Protein AF-A0A0Q4BRV2-F1 (afdb_monomer)

Radius of gyration: 15.92 Å; Cα contacts (8 Å, |Δi|>4): 290; chains: 1; bounding box: 36×28×63 Å

Sequence (125 aa):
MSIQIKNAPFRRNLAVSPIMVPAIDTASYVLLGALPNGVTSFGVVNSYPIWIRLLGTPMGATEPAKANEHDGWLFPPGHFGIYSTQFPMGLSCIAVTRPNFPTYDDSGALLYPDAALELFYGSGA

Foldseek 3Di:
DDDDPPQQDWDFPPVDFWDWADAAQFKTKDWDDADPPQKKKKKKFFQDQFKKFKDADAPPDPDGDGDDQPDHDIAHHGDIDIDIDRRGTIMIMYTDDDVVRGQADPVRHGPCRPGTMTMTITDRD

Nearest PDB structures (foldseek):
  1w8z-assembly2_B  TM=3.697E-01  e=2.786E-02  Piromyces sp. 'equi'
  1gwk-assembly2_B  TM=3.995E-01  e=7.248E-02  Piromyces sp. 'equi'
  2y8k-assembly1_A  TM=3.904E-01  e=1.952E+00  Acetivibrio thermocellus
  5lz1-assembly1_A  TM=2.842E-01  e=8.799E-01  Homo sapiens
  8j3x-assembly1_A  TM=3.180E-01  e=2.985E+00  Saccharophagus degradans 2-40

Secondary structure (DSSP, 8-state):
-------PPPEE-TTSPPEEEE--SS-EEEEPPPPTTS-EEEEEE--SSSEEEEEEEPTT-SS-----SSSSEEE-TT-EEEEEE---SEEEEEEE-BTTB-SB-TTS-BS-TT-EEEEEEEE--

Mean predicted aligned error: 7.6 Å

pLDDT: mean 79.47, std 13.87, range [43.72, 94.19]

Structure (mmCIF, N/CA/C/O backbone):
data_AF-A0A0Q4BRV2-F1
#
_entry.id   AF-A0A0Q4BRV2-F1
#
loop_
_atom_site.group_PDB
_atom_site.id
_atom_site.type_symbol
_atom_site.label_atom_id
_atom_site.label_alt_id
_atom_site.label_comp_id
_atom_site.label_asym_id
_atom_site.label_entity_id
_atom_site.label_seq_id
_atom_site.pdbx_PDB_ins_code
_atom_site.Cartn_x
_atom_site.Cartn_y
_atom_site.Cartn_z
_atom_site.occupancy
_atom_site.B_iso_or_equiv
_atom_site.auth_seq_id
_atom_site.auth_comp_id
_atom_site.auth_asym_id
_atom_site.auth_atom_id
_atom_site.pdbx_PDB_model_num
ATOM 1 N N . MET A 1 1 ? -6.690 12.650 -39.648 1.00 44.66 1 MET A N 1
ATOM 2 C CA . MET A 1 1 ? -5.658 11.922 -38.880 1.00 44.66 1 MET A CA 1
ATOM 3 C C . MET A 1 1 ? -6.379 11.140 -37.789 1.00 44.66 1 MET A C 1
ATOM 5 O O . MET A 1 1 ? -6.964 11.767 -36.919 1.00 44.66 1 MET A O 1
ATOM 9 N N . SER A 1 2 ? -6.476 9.812 -37.893 1.00 45.59 2 SER A N 1
ATOM 10 C CA . SER A 1 2 ? -7.165 8.983 -36.891 1.00 45.59 2 SER A CA 1
ATOM 11 C C . SER A 1 2 ? -6.172 8.546 -35.818 1.00 45.59 2 SER A C 1
ATOM 13 O O . SER A 1 2 ? -5.162 7.920 -36.140 1.00 45.59 2 SER A O 1
ATOM 15 N N . ILE A 1 3 ? -6.455 8.849 -34.554 1.00 48.06 3 ILE A N 1
ATOM 16 C CA . ILE A 1 3 ? -5.694 8.314 -33.423 1.00 48.06 3 ILE A CA 1
ATOM 17 C C . ILE A 1 3 ? -6.070 6.834 -33.286 1.00 48.06 3 ILE A C 1
ATOM 19 O O . ILE A 1 3 ? -7.190 6.509 -32.900 1.00 48.06 3 ILE A O 1
ATOM 23 N N . GLN A 1 4 ? -5.154 5.927 -33.634 1.00 49.66 4 GLN A N 1
ATOM 24 C CA . GLN A 1 4 ? -5.288 4.521 -33.257 1.00 49.66 4 GLN A CA 1
ATOM 25 C C . GLN A 1 4 ? -4.932 4.387 -31.776 1.00 49.66 4 GLN A C 1
ATOM 27 O O . GLN A 1 4 ? -3.759 4.437 -31.408 1.00 49.66 4 GLN A O 1
ATOM 32 N N . ILE A 1 5 ? -5.944 4.207 -30.929 1.00 49.84 5 ILE A N 1
ATOM 33 C CA . ILE A 1 5 ? -5.736 3.821 -29.534 1.00 49.84 5 ILE A CA 1
ATOM 34 C C . ILE A 1 5 ? -5.278 2.358 -29.536 1.00 49.84 5 ILE A C 1
ATOM 36 O O . ILE A 1 5 ? -6.077 1.441 -29.726 1.00 49.84 5 ILE A O 1
ATOM 40 N N . LYS A 1 6 ? -3.972 2.132 -29.375 1.00 50.06 6 LYS A N 1
ATOM 41 C CA . LYS A 1 6 ? -3.420 0.798 -29.130 1.00 50.06 6 LYS A CA 1
ATOM 42 C C . LYS A 1 6 ? -3.595 0.484 -27.647 1.00 50.06 6 LYS A C 1
ATOM 44 O O . LYS A 1 6 ? -2.787 0.898 -26.827 1.00 50.06 6 LYS A O 1
ATOM 49 N N . ASN A 1 7 ? -4.657 -0.241 -27.306 1.00 48.69 7 ASN A N 1
ATOM 50 C CA . ASN A 1 7 ? -4.787 -0.841 -25.982 1.00 48.69 7 ASN A CA 1
ATOM 51 C C . ASN A 1 7 ? -3.816 -2.019 -25.903 1.00 48.69 7 ASN A C 1
ATOM 53 O O . ASN A 1 7 ? -4.139 -3.120 -26.349 1.00 48.69 7 ASN A O 1
ATOM 57 N N . ALA A 1 8 ? -2.620 -1.801 -25.371 1.00 54.38 8 ALA A N 1
ATOM 58 C CA . ALA A 1 8 ? -1.792 -2.922 -24.977 1.00 54.38 8 ALA A CA 1
ATOM 59 C C . ALA A 1 8 ? -2.327 -3.486 -23.656 1.00 54.38 8 ALA A C 1
ATOM 61 O O . ALA A 1 8 ? -2.424 -2.756 -22.666 1.00 54.38 8 ALA A O 1
ATOM 62 N N . PRO A 1 9 ? -2.724 -4.766 -23.618 1.00 62.81 9 PRO A N 1
ATOM 63 C CA . PRO A 1 9 ? -3.235 -5.357 -22.396 1.00 62.81 9 PRO A CA 1
ATOM 64 C C . PRO A 1 9 ? -2.112 -5.438 -21.363 1.00 62.81 9 PRO A C 1
ATOM 66 O O . PRO A 1 9 ? -1.000 -5.863 -21.684 1.00 62.81 9 PRO A O 1
ATOM 69 N N . PHE A 1 10 ? -2.418 -5.085 -20.114 1.00 61.81 10 PHE A N 1
ATOM 70 C CA . PHE A 1 10 ? -1.544 -5.393 -18.988 1.00 61.81 10 PHE A CA 1
ATOM 71 C C . PHE A 1 10 ? -1.280 -6.900 -18.960 1.00 61.81 10 PHE A C 1
ATOM 73 O O . PHE A 1 10 ? -2.211 -7.703 -18.861 1.00 61.81 10 PHE A O 1
ATOM 80 N N . ARG A 1 11 ? -0.007 -7.289 -19.044 1.00 64.81 11 ARG A N 1
ATOM 81 C CA . ARG A 1 11 ? 0.408 -8.680 -18.870 1.00 64.81 11 ARG A CA 1
ATOM 82 C C . ARG A 1 11 ? 1.150 -8.792 -17.555 1.00 64.81 11 ARG A C 1
ATOM 84 O O . ARG A 1 11 ? 2.302 -8.374 -17.445 1.00 64.81 11 ARG A O 1
ATOM 91 N N . ARG A 1 12 ? 0.479 -9.375 -16.559 1.00 66.12 12 ARG A N 1
ATOM 92 C CA . ARG A 1 12 ? 1.125 -9.757 -15.304 1.00 66.12 12 ARG A CA 1
ATOM 93 C C . ARG A 1 12 ? 2.322 -10.649 -15.620 1.00 66.12 12 ARG A C 1
ATOM 95 O O . ARG A 1 12 ? 2.190 -11.626 -16.359 1.00 66.12 12 ARG A O 1
ATOM 102 N N . ASN A 1 13 ? 3.467 -10.347 -15.021 1.00 67.75 13 ASN A N 1
ATOM 103 C CA . ASN A 1 13 ? 4.592 -11.262 -15.036 1.00 67.75 13 ASN A CA 1
ATOM 104 C C . ASN A 1 13 ? 4.289 -12.428 -14.084 1.00 67.75 13 ASN A C 1
ATOM 106 O O . ASN A 1 13 ? 4.468 -12.320 -12.874 1.00 67.75 13 ASN A O 1
ATOM 110 N N . LEU A 1 14 ? 3.778 -13.536 -14.628 1.00 66.50 14 LEU A N 1
ATOM 111 C CA . LEU A 1 14 ? 3.416 -14.724 -13.845 1.00 66.50 14 LEU A CA 1
ATOM 112 C C . LEU A 1 14 ? 4.630 -15.441 -13.236 1.00 66.50 14 LEU A C 1
ATOM 114 O O . LEU A 1 14 ? 4.448 -16.260 -12.342 1.00 66.50 14 LEU A O 1
ATOM 118 N N . ALA A 1 15 ? 5.851 -15.126 -13.683 1.00 65.56 15 ALA A N 1
ATOM 119 C CA . ALA A 1 15 ? 7.076 -15.656 -13.089 1.00 65.56 15 ALA A CA 1
ATOM 120 C C . ALA A 1 15 ? 7.425 -14.993 -11.744 1.00 65.56 15 ALA A C 1
ATOM 122 O O . ALA A 1 15 ? 8.358 -15.431 -11.075 1.00 65.56 15 ALA A O 1
ATOM 123 N N . VAL A 1 16 ? 6.699 -13.940 -11.348 1.00 66.25 16 VAL A N 1
ATOM 124 C CA . VAL A 1 16 ? 6.911 -13.220 -10.092 1.00 66.25 16 VAL A CA 1
ATOM 125 C C . VAL A 1 16 ? 5.667 -13.375 -9.220 1.00 66.25 16 VAL A C 1
ATOM 127 O O . VAL A 1 16 ? 4.552 -12.999 -9.606 1.00 66.25 16 VAL A O 1
ATOM 130 N N . SER A 1 17 ? 5.856 -13.957 -8.035 1.00 74.19 17 SER A N 1
ATOM 131 C CA . SER A 1 17 ? 4.830 -13.985 -6.991 1.00 74.19 17 SER A CA 1
ATOM 132 C C . SER A 1 17 ? 4.389 -12.561 -6.643 1.00 74.19 17 SER A C 1
ATOM 134 O O . SER A 1 17 ? 5.203 -11.639 -6.746 1.00 74.19 17 SER A O 1
ATOM 136 N N . PRO A 1 18 ? 3.125 -12.352 -6.232 1.00 80.19 18 PRO A N 1
ATOM 137 C CA . PRO A 1 18 ? 2.741 -11.065 -5.681 1.00 80.19 18 PRO A CA 1
ATOM 138 C C . PRO A 1 18 ? 3.683 -10.683 -4.546 1.00 80.19 18 PRO A C 1
ATOM 140 O O . PRO A 1 18 ? 4.050 -11.518 -3.717 1.00 80.19 18 PRO A O 1
ATOM 143 N N . ILE A 1 19 ? 4.068 -9.416 -4.521 1.00 83.56 19 ILE A N 1
ATOM 144 C CA . ILE A 1 19 ? 4.775 -8.851 -3.386 1.00 83.56 19 ILE A CA 1
ATOM 145 C C . ILE A 1 19 ? 3.727 -8.512 -2.334 1.00 83.56 19 ILE A C 1
ATOM 147 O O . ILE A 1 19 ? 2.836 -7.704 -2.588 1.00 83.56 19 ILE A O 1
ATOM 151 N N . MET A 1 20 ? 3.855 -9.126 -1.162 1.00 87.00 20 MET A N 1
ATOM 152 C CA . MET A 1 20 ? 3.045 -8.789 0.001 1.00 87.00 20 MET A CA 1
ATOM 153 C C . MET A 1 20 ? 3.680 -7.592 0.696 1.00 87.00 20 MET A C 1
ATOM 155 O O . MET A 1 20 ? 4.793 -7.690 1.214 1.00 87.00 20 MET A O 1
ATOM 159 N N . VAL A 1 21 ? 2.989 -6.460 0.691 1.00 85.00 21 VAL A N 1
ATOM 160 C CA . VAL A 1 21 ? 3.433 -5.260 1.392 1.00 85.00 21 VAL A CA 1
ATOM 161 C C . VAL A 1 21 ? 2.635 -5.130 2.684 1.00 85.00 21 VAL A C 1
ATOM 163 O O . VAL A 1 21 ? 1.420 -4.934 2.611 1.00 85.00 21 VAL A O 1
ATOM 166 N N . PRO A 1 22 ? 3.271 -5.249 3.862 1.00 86.88 22 PRO A N 1
ATOM 167 C CA . PRO A 1 22 ? 2.547 -5.226 5.123 1.00 86.88 22 PRO A CA 1
ATOM 168 C C . PRO A 1 22 ? 1.934 -3.844 5.357 1.00 86.88 22 PRO A C 1
ATOM 170 O O . PRO A 1 22 ? 2.602 -2.813 5.221 1.00 86.88 22 PRO A O 1
ATOM 173 N N . ALA A 1 23 ? 0.654 -3.836 5.714 1.00 82.81 23 ALA A N 1
ATOM 174 C CA . ALA A 1 23 ? -0.120 -2.642 6.003 1.00 82.81 23 ALA A CA 1
ATOM 175 C C . ALA A 1 23 ? -0.266 -2.493 7.516 1.00 82.81 23 ALA A C 1
ATOM 177 O O . ALA A 1 23 ? -1.313 -2.760 8.098 1.00 82.81 23 ALA A O 1
ATOM 178 N N . ILE A 1 24 ? 0.834 -2.077 8.134 1.00 85.81 24 I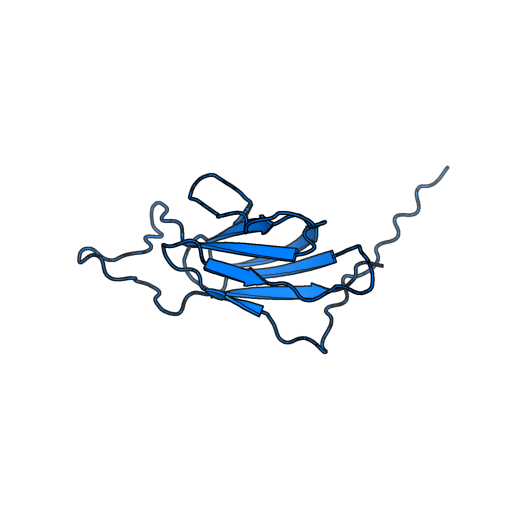LE A N 1
ATOM 179 C CA . ILE A 1 24 ? 0.897 -1.734 9.551 1.00 85.81 24 ILE A CA 1
ATOM 180 C C . ILE A 1 24 ? 0.872 -0.213 9.714 1.00 85.81 24 ILE A C 1
ATOM 182 O O . ILE A 1 24 ? 0.931 0.546 8.745 1.00 85.81 24 ILE A O 1
ATOM 186 N N . ASP A 1 25 ? 0.754 0.235 10.950 1.00 82.12 25 ASP A N 1
ATOM 187 C CA . ASP A 1 25 ? 0.682 1.641 11.342 1.00 82.12 25 ASP A CA 1
ATOM 188 C C . ASP A 1 25 ? 1.995 2.422 11.233 1.00 82.12 25 ASP A C 1
ATOM 190 O O . ASP A 1 25 ? 2.042 3.639 11.417 1.00 82.12 25 ASP A O 1
ATOM 194 N N . THR A 1 26 ? 3.071 1.721 10.913 1.00 85.50 26 THR A N 1
ATOM 195 C CA . THR A 1 26 ? 4.369 2.295 10.600 1.00 85.50 26 THR A CA 1
ATOM 196 C C . THR A 1 26 ? 4.672 2.083 9.125 1.00 85.50 26 THR A C 1
ATOM 198 O O . THR A 1 26 ? 4.283 1.083 8.522 1.00 85.50 26 THR A O 1
ATOM 201 N N . ALA A 1 27 ? 5.364 3.045 8.514 1.00 85.75 27 ALA A N 1
ATOM 202 C CA . ALA A 1 27 ? 5.726 2.938 7.110 1.00 85.75 27 ALA A CA 1
ATOM 203 C C . ALA A 1 27 ? 6.640 1.721 6.892 1.00 85.75 27 ALA A C 1
ATOM 205 O O . ALA A 1 27 ? 7.789 1.710 7.338 1.00 85.75 27 ALA A O 1
ATOM 206 N N . SER A 1 28 ? 6.139 0.716 6.181 1.00 87.75 28 SER A N 1
ATOM 207 C CA . SER A 1 28 ? 6.918 -0.428 5.723 1.00 87.75 28 SER A CA 1
ATOM 208 C C . SER A 1 28 ? 7.470 -0.130 4.333 1.00 87.75 28 SER A C 1
ATOM 210 O O . SER A 1 28 ? 6.816 0.543 3.541 1.00 87.75 28 SER A O 1
ATOM 212 N N . TYR A 1 29 ? 8.685 -0.583 4.025 1.00 87.38 29 TYR A N 1
ATOM 213 C CA . TYR A 1 29 ? 9.294 -0.391 2.708 1.00 87.38 29 TYR A CA 1
ATOM 214 C C . TYR A 1 29 ? 9.610 -1.732 2.067 1.00 87.38 29 TYR A C 1
ATOM 216 O O . TYR A 1 29 ? 10.186 -2.612 2.707 1.00 87.38 29 TYR A O 1
ATOM 224 N N . VAL A 1 30 ? 9.273 -1.859 0.786 1.00 85.44 30 VAL A N 1
ATOM 225 C CA . VAL A 1 30 ? 9.590 -3.032 -0.017 1.00 85.44 30 VAL A CA 1
ATOM 226 C C . VAL A 1 30 ? 10.351 -2.610 -1.265 1.00 85.44 30 VAL A C 1
ATOM 228 O O . VAL A 1 30 ? 9.913 -1.753 -2.038 1.00 85.44 30 VAL A O 1
ATOM 231 N N . LEU A 1 31 ? 11.517 -3.229 -1.449 1.00 81.12 31 LEU A N 1
ATOM 232 C CA . LEU A 1 31 ? 12.344 -3.042 -2.630 1.00 81.12 31 LEU A CA 1
ATOM 233 C C . LEU A 1 31 ? 11.703 -3.760 -3.820 1.00 81.12 31 LEU A C 1
ATOM 235 O O . LEU A 1 31 ? 11.338 -4.933 -3.725 1.00 81.12 31 LEU A O 1
ATOM 239 N N . LEU A 1 32 ? 11.602 -3.065 -4.948 1.00 76.38 32 LEU A N 1
ATOM 240 C CA . LEU A 1 32 ? 11.182 -3.662 -6.207 1.00 76.38 32 LEU A CA 1
ATOM 241 C C . LEU A 1 32 ? 12.428 -4.060 -6.992 1.00 76.38 32 LEU A C 1
ATOM 243 O O . LEU A 1 32 ? 13.363 -3.275 -7.128 1.00 76.38 32 LEU A O 1
ATOM 247 N N . GLY A 1 33 ? 12.466 -5.300 -7.480 1.00 65.38 33 GLY A N 1
ATOM 248 C CA . GLY A 1 33 ? 13.583 -5.778 -8.294 1.00 65.38 33 GLY A CA 1
ATOM 249 C C . GLY A 1 33 ? 13.734 -4.986 -9.598 1.00 65.38 33 GLY A C 1
ATOM 250 O O . GLY A 1 33 ? 12.793 -4.340 -10.055 1.00 65.38 33 GLY A O 1
ATOM 251 N N . ALA A 1 34 ? 14.915 -5.066 -10.219 1.00 58.44 34 ALA A N 1
ATOM 252 C CA . ALA A 1 34 ? 15.191 -4.404 -11.492 1.00 58.44 34 ALA A CA 1
ATOM 253 C C . ALA A 1 34 ? 14.185 -4.842 -12.569 1.00 58.44 34 ALA A C 1
ATOM 255 O O . ALA A 1 34 ? 14.052 -6.030 -12.873 1.00 58.44 34 ALA A O 1
ATOM 256 N N . LEU A 1 35 ? 13.477 -3.873 -13.150 1.00 58.09 35 LEU A N 1
ATOM 257 C CA . LEU A 1 35 ? 12.468 -4.139 -14.166 1.00 58.09 35 LEU A CA 1
ATOM 258 C C . LEU A 1 35 ? 13.098 -4.009 -15.554 1.00 58.09 35 LEU A C 1
ATOM 260 O O . LEU A 1 35 ? 13.635 -2.949 -15.877 1.00 58.09 35 LEU A O 1
ATOM 264 N N . PRO A 1 36 ? 13.029 -5.053 -16.397 1.00 50.94 36 PRO A N 1
ATOM 265 C CA . PRO A 1 36 ? 13.818 -5.114 -17.624 1.00 50.94 36 PRO A CA 1
ATOM 266 C C . PRO A 1 36 ? 13.455 -4.046 -18.675 1.00 50.94 36 PRO A C 1
ATOM 268 O O . PRO A 1 36 ? 14.233 -3.840 -19.602 1.00 50.94 36 PRO A O 1
ATOM 271 N N . ASN A 1 37 ? 12.313 -3.346 -18.548 1.00 53.56 37 ASN A N 1
ATOM 272 C CA . ASN A 1 37 ? 11.731 -2.579 -19.660 1.00 53.56 37 ASN A CA 1
ATOM 273 C C . ASN A 1 37 ? 11.336 -1.117 -19.348 1.00 53.56 37 ASN A C 1
ATOM 275 O O . ASN A 1 37 ? 10.671 -0.498 -20.173 1.00 53.56 37 ASN A O 1
ATOM 279 N N . GLY A 1 38 ? 11.704 -0.538 -18.199 1.00 52.25 38 GLY A N 1
ATOM 280 C CA . GLY A 1 38 ? 11.530 0.902 -17.902 1.00 52.25 38 GLY A CA 1
ATOM 281 C C . GLY A 1 38 ? 10.088 1.440 -17.753 1.00 52.25 38 GLY A C 1
ATOM 282 O O . GLY A 1 38 ? 9.889 2.422 -17.042 1.00 52.25 38 GLY A O 1
ATOM 283 N N . VAL A 1 39 ? 9.076 0.799 -18.348 1.00 54.03 39 VAL A N 1
ATOM 284 C CA . VAL A 1 39 ? 7.646 1.087 -18.147 1.00 54.03 39 VAL A CA 1
ATOM 285 C C . VAL A 1 39 ? 7.055 0.017 -17.238 1.00 54.03 39 VAL A C 1
ATOM 287 O O . VAL A 1 39 ? 6.975 -1.156 -17.607 1.00 54.03 39 VAL A O 1
ATOM 290 N N . THR A 1 40 ? 6.633 0.434 -16.045 1.00 65.62 40 THR A N 1
ATOM 291 C CA . THR A 1 40 ? 6.108 -0.466 -15.017 1.00 65.62 40 THR A CA 1
ATOM 292 C C . THR A 1 40 ? 4.628 -0.213 -14.841 1.00 65.62 40 THR A C 1
ATOM 294 O O . THR A 1 40 ? 4.220 0.868 -14.427 1.00 65.62 40 THR A O 1
ATOM 297 N N . SER A 1 41 ? 3.810 -1.217 -15.132 1.00 75.12 41 SER A N 1
ATOM 298 C CA . SER A 1 41 ? 2.451 -1.249 -14.605 1.00 75.12 41 SER A CA 1
ATOM 299 C C . SER A 1 41 ? 2.435 -2.124 -13.360 1.00 75.12 41 SER A C 1
ATOM 301 O O . SER A 1 41 ? 3.077 -3.177 -13.337 1.00 75.12 41 SER A O 1
ATOM 303 N N . PHE A 1 42 ? 1.704 -1.701 -12.335 1.00 77.44 42 PHE A N 1
ATOM 304 C CA . PHE A 1 42 ? 1.480 -2.502 -11.143 1.00 77.44 42 PHE A CA 1
ATOM 305 C C . PHE A 1 42 ? -0.011 -2.714 -10.901 1.00 77.44 42 PHE A C 1
ATOM 307 O O . PHE A 1 42 ? -0.816 -1.797 -11.051 1.00 77.44 42 PHE A O 1
ATOM 314 N N . GLY A 1 43 ? -0.373 -3.945 -10.555 1.00 82.69 43 GLY A N 1
ATOM 315 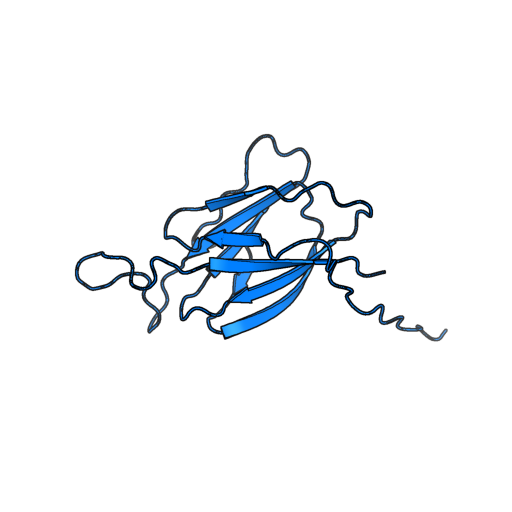C CA . GLY A 1 43 ? -1.672 -4.276 -9.991 1.00 82.69 43 GLY A CA 1
ATOM 316 C C . GLY A 1 43 ? -1.616 -4.144 -8.474 1.00 82.69 43 GLY A C 1
ATOM 317 O O . GLY A 1 43 ? -0.633 -4.573 -7.874 1.00 82.69 43 GLY A O 1
ATOM 318 N N . VAL A 1 44 ? -2.658 -3.578 -7.876 1.00 88.31 44 VAL A N 1
ATOM 319 C CA . VAL A 1 44 ? -2.855 -3.502 -6.423 1.00 88.31 44 VAL A CA 1
ATOM 320 C C . VAL A 1 44 ? -4.113 -4.276 -6.074 1.00 88.31 44 VAL A C 1
ATOM 322 O O . VAL A 1 44 ? -5.160 -4.017 -6.670 1.00 88.31 44 VAL A O 1
ATOM 325 N N . VAL A 1 45 ? -4.021 -5.178 -5.098 1.00 91.19 45 VAL A N 1
ATOM 326 C CA . VAL A 1 45 ? -5.180 -5.780 -4.426 1.00 91.19 45 VAL A CA 1
ATOM 327 C C . VAL A 1 45 ? -5.126 -5.418 -2.944 1.00 91.19 45 VAL A C 1
ATOM 329 O O . VAL A 1 45 ? -4.133 -5.686 -2.272 1.00 91.19 45 VAL A O 1
ATOM 332 N N . ASN A 1 46 ? -6.210 -4.825 -2.443 1.00 93.44 46 ASN A N 1
ATOM 333 C CA . ASN A 1 46 ? -6.470 -4.644 -1.021 1.00 93.44 46 ASN A CA 1
ATOM 334 C C . ASN A 1 46 ? -7.674 -5.492 -0.613 1.00 93.44 46 ASN A C 1
ATOM 336 O O . ASN A 1 46 ? -8.816 -5.048 -0.709 1.00 93.44 46 ASN A O 1
ATOM 340 N N . SER A 1 47 ? -7.433 -6.716 -0.160 1.00 90.06 47 SER A N 1
ATOM 341 C CA . SER A 1 47 ? -8.489 -7.618 0.310 1.00 90.06 47 SER A CA 1
ATOM 342 C C . SER A 1 47 ? -8.933 -7.344 1.750 1.00 90.06 47 SER A C 1
ATOM 344 O O . SER A 1 47 ? -9.861 -7.993 2.228 1.00 90.06 47 SER A O 1
ATOM 346 N N . TYR A 1 48 ? -8.287 -6.408 2.451 1.00 90.25 48 TYR A N 1
ATOM 347 C CA . TYR A 1 48 ? -8.513 -6.170 3.872 1.00 90.25 48 TYR A CA 1
ATOM 348 C C . TYR A 1 48 ? -9.481 -5.000 4.112 1.00 90.25 48 TYR A C 1
ATOM 350 O O . TYR A 1 48 ? -9.525 -4.049 3.327 1.00 90.25 48 TYR A O 1
ATOM 358 N N . PRO A 1 49 ? -10.253 -5.026 5.213 1.00 91.06 49 PRO A N 1
ATOM 359 C CA . PRO A 1 49 ? -11.167 -3.953 5.619 1.00 91.06 49 PRO A CA 1
ATOM 360 C C . PRO A 1 49 ? -10.434 -2.735 6.222 1.00 91.06 49 PRO A C 1
ATOM 362 O O . PRO A 1 49 ? -10.825 -2.209 7.261 1.00 91.06 49 PRO A O 1
ATOM 365 N N . ILE A 1 50 ? -9.366 -2.272 5.570 1.00 91.75 50 ILE A N 1
ATOM 366 C CA . ILE A 1 50 ? -8.553 -1.133 6.004 1.00 91.75 50 ILE A CA 1
ATOM 367 C C . ILE A 1 50 ? -8.134 -0.270 4.814 1.00 91.75 50 ILE A C 1
ATOM 369 O O . ILE A 1 50 ? -7.978 -0.760 3.695 1.00 91.75 50 ILE A O 1
ATOM 373 N N . TRP A 1 51 ? -7.966 1.031 5.041 1.00 93.75 51 TRP A N 1
ATOM 374 C CA . TRP A 1 51 ? -7.424 1.936 4.034 1.00 93.75 51 TRP A CA 1
ATOM 375 C C . TRP A 1 51 ? -5.906 1.880 4.041 1.00 93.75 51 TRP A C 1
ATOM 377 O O . TRP A 1 51 ? -5.288 1.901 5.103 1.00 93.75 51 TRP A O 1
ATOM 387 N N . ILE A 1 52 ? -5.296 1.846 2.860 1.00 92.44 52 ILE A N 1
ATOM 388 C CA . ILE A 1 52 ? -3.849 1.673 2.752 1.00 92.44 52 ILE A CA 1
ATOM 389 C C . ILE A 1 52 ? -3.274 2.714 1.805 1.00 92.44 52 ILE A C 1
ATOM 391 O O . ILE A 1 52 ? -3.824 2.962 0.730 1.00 92.44 52 ILE A O 1
ATOM 395 N N . ARG A 1 53 ? -2.164 3.334 2.206 1.00 92.00 53 ARG A N 1
ATOM 396 C CA . ARG A 1 53 ? -1.419 4.262 1.359 1.00 92.00 53 ARG A CA 1
ATOM 397 C C . ARG A 1 53 ? -0.182 3.629 0.771 1.00 92.00 53 ARG A C 1
ATOM 399 O O . ARG A 1 53 ? 0.507 2.901 1.471 1.00 92.00 53 ARG A O 1
ATOM 406 N N . LEU A 1 54 ? 0.121 3.980 -0.479 1.00 89.12 54 LEU A N 1
ATOM 407 C CA . LEU A 1 54 ? 1.398 3.676 -1.120 1.00 89.12 54 LEU A CA 1
ATOM 408 C C . LEU A 1 54 ? 2.101 4.944 -1.582 1.00 89.12 54 LEU A C 1
ATOM 410 O O . LEU A 1 54 ? 1.501 5.790 -2.250 1.00 89.12 54 LEU A O 1
ATOM 414 N N . LEU A 1 55 ? 3.402 5.014 -1.317 1.00 88.44 55 LEU A N 1
ATOM 415 C CA . LEU A 1 55 ? 4.290 6.037 -1.847 1.00 88.44 55 LEU A CA 1
ATOM 416 C C . LEU A 1 55 ? 5.481 5.371 -2.535 1.00 88.44 55 LEU A C 1
ATOM 418 O O . LEU A 1 55 ? 6.171 4.538 -1.954 1.00 88.44 55 LEU A O 1
ATOM 422 N N . GLY A 1 56 ? 5.717 5.718 -3.795 1.00 85.69 56 GLY A N 1
ATOM 423 C CA . GLY A 1 56 ? 6.849 5.183 -4.540 1.00 85.69 56 GLY A CA 1
ATOM 424 C C . GLY A 1 56 ? 8.146 5.928 -4.262 1.00 85.69 56 GLY A C 1
ATOM 425 O O . GLY A 1 56 ? 8.152 7.152 -4.135 1.00 85.69 56 GLY A O 1
ATOM 426 N N . THR A 1 57 ? 9.253 5.188 -4.225 1.00 85.44 57 THR A N 1
ATOM 427 C CA . THR A 1 57 ? 10.595 5.765 -4.136 1.00 85.44 57 THR A CA 1
ATOM 428 C C . THR A 1 57 ? 11.209 5.873 -5.537 1.00 85.44 57 THR A C 1
ATOM 430 O O . THR A 1 57 ? 11.288 4.861 -6.249 1.00 85.44 57 THR A O 1
ATOM 433 N N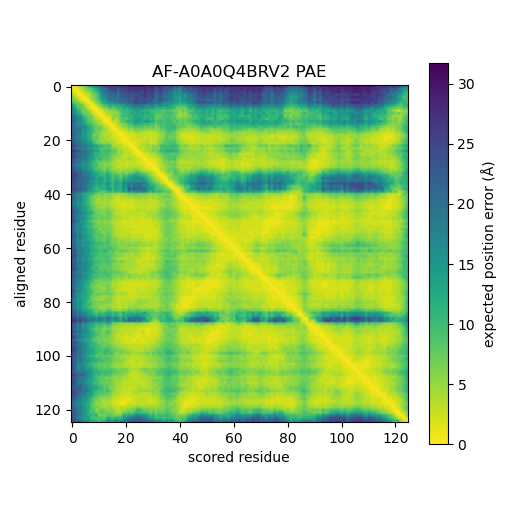 . PRO A 1 58 ? 11.645 7.073 -5.964 1.00 78.31 58 PRO A N 1
ATOM 434 C CA . PRO A 1 58 ? 12.264 7.263 -7.271 1.00 78.31 58 PRO A CA 1
ATOM 435 C C . PRO A 1 58 ? 13.651 6.607 -7.343 1.00 78.31 58 PRO A C 1
ATOM 437 O O . PRO A 1 58 ? 14.315 6.400 -6.328 1.00 78.31 58 PRO A O 1
ATOM 440 N N . MET A 1 59 ? 14.111 6.297 -8.560 1.00 77.19 59 MET A N 1
ATOM 441 C CA . MET A 1 59 ? 15.475 5.793 -8.760 1.00 77.19 59 MET A CA 1
ATOM 442 C C . MET A 1 59 ? 16.512 6.829 -8.371 1.00 77.19 59 MET A C 1
ATOM 444 O O . MET A 1 59 ? 16.340 8.018 -8.628 1.00 77.19 59 MET A O 1
ATOM 448 N N . GLY A 1 60 ? 17.617 6.348 -7.804 1.00 77.75 60 GLY A N 1
ATOM 449 C CA . GLY A 1 60 ? 18.723 7.201 -7.379 1.00 77.75 60 GLY A CA 1
ATOM 450 C C . GLY A 1 60 ? 18.447 7.973 -6.089 1.00 77.75 60 GLY A C 1
ATOM 451 O O . GLY A 1 60 ? 19.309 8.738 -5.664 1.00 77.75 60 GLY A O 1
ATOM 452 N N . ALA A 1 61 ? 17.289 7.775 -5.448 1.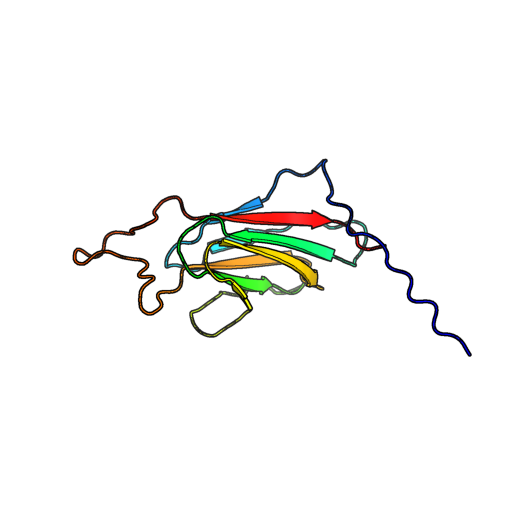00 83.19 61 ALA A N 1
ATOM 453 C CA . ALA A 1 61 ? 17.086 8.255 -4.091 1.00 83.19 61 ALA A CA 1
ATOM 454 C C . ALA A 1 61 ? 18.083 7.571 -3.147 1.00 83.19 61 ALA A C 1
ATOM 456 O O . ALA A 1 61 ? 18.281 6.358 -3.207 1.00 83.19 61 ALA A O 1
ATOM 457 N N . THR A 1 62 ? 18.699 8.356 -2.265 1.00 84.50 62 THR A N 1
ATOM 458 C CA . THR A 1 62 ? 19.627 7.843 -1.248 1.00 84.50 62 THR A CA 1
ATOM 459 C C . THR A 1 62 ? 18.899 7.157 -0.097 1.00 84.50 62 THR A C 1
ATOM 461 O O . THR A 1 62 ? 19.502 6.356 0.602 1.00 84.50 62 THR A O 1
ATOM 464 N N . GLU A 1 63 ? 17.611 7.459 0.088 1.00 88.00 63 GLU A N 1
ATOM 465 C CA . GLU A 1 63 ? 16.769 6.933 1.161 1.00 88.00 63 GLU A CA 1
ATOM 466 C C . GLU A 1 63 ? 15.379 6.542 0.629 1.00 88.00 63 GLU A C 1
ATOM 468 O O . GLU A 1 63 ? 14.872 7.184 -0.301 1.00 88.00 63 GLU A O 1
ATOM 473 N N . PRO A 1 64 ? 14.722 5.526 1.219 1.00 87.00 64 PRO A N 1
ATOM 474 C CA . PRO A 1 64 ? 13.332 5.204 0.924 1.00 87.00 64 PRO A CA 1
ATOM 475 C C . PRO A 1 64 ? 12.380 6.374 1.198 1.00 87.00 64 PRO A C 1
ATOM 477 O O . PRO A 1 64 ? 12.415 6.982 2.271 1.00 87.00 64 PRO A O 1
ATOM 480 N N . ALA A 1 65 ? 11.461 6.638 0.268 1.00 87.38 65 ALA A N 1
ATOM 481 C CA . ALA A 1 65 ? 10.322 7.503 0.540 1.00 87.38 65 ALA A CA 1
ATOM 482 C C . ALA A 1 65 ? 9.464 6.860 1.639 1.00 87.38 65 ALA A C 1
ATOM 484 O O . ALA A 1 65 ? 9.199 5.658 1.590 1.00 87.38 65 ALA A O 1
ATOM 485 N N . LYS A 1 66 ? 9.020 7.644 2.624 1.00 87.56 66 LYS A N 1
ATOM 486 C CA . LYS A 1 66 ? 8.209 7.158 3.749 1.00 87.56 66 LYS A CA 1
ATOM 487 C C . LYS A 1 66 ? 6.762 7.598 3.573 1.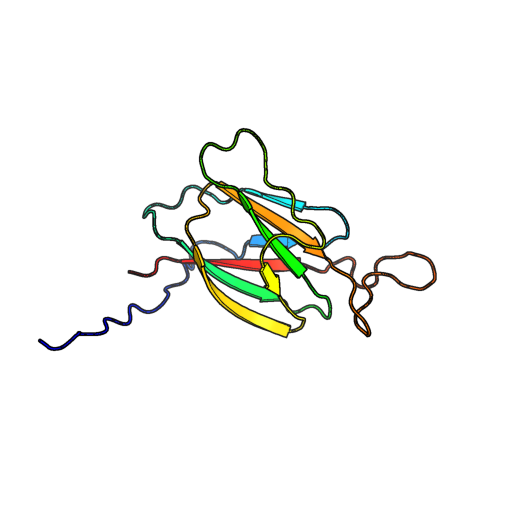00 87.56 66 LYS A C 1
ATOM 489 O O . LYS A 1 66 ? 6.466 8.784 3.700 1.00 87.56 66 LYS A O 1
ATOM 494 N N . ALA A 1 67 ? 5.876 6.649 3.278 1.00 86.44 67 ALA A N 1
ATOM 495 C CA . ALA A 1 67 ? 4.441 6.891 3.259 1.00 86.4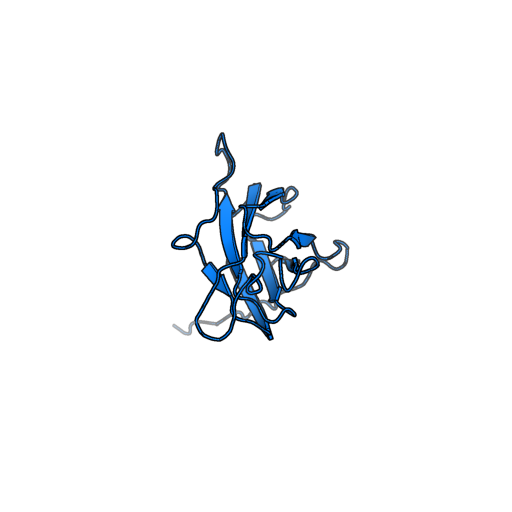4 67 ALA A CA 1
ATOM 496 C C . ALA A 1 67 ? 3.966 7.404 4.630 1.00 86.44 67 ALA A C 1
ATOM 498 O O . ALA A 1 67 ? 4.452 6.973 5.675 1.00 86.44 67 ALA A O 1
ATOM 499 N N . ASN A 1 68 ? 3.013 8.329 4.618 1.00 88.38 68 ASN A N 1
ATOM 500 C CA . ASN A 1 68 ? 2.354 8.864 5.808 1.00 88.38 68 ASN A CA 1
ATOM 501 C C . ASN A 1 68 ? 0.856 9.047 5.521 1.00 88.38 68 ASN A C 1
ATOM 503 O O . ASN A 1 68 ? 0.395 8.725 4.429 1.00 88.38 68 ASN A O 1
ATOM 507 N N . GLU A 1 69 ? 0.085 9.566 6.479 1.00 87.00 69 GLU A N 1
ATOM 508 C CA . GLU A 1 69 ? -1.373 9.722 6.349 1.00 87.00 69 GLU A CA 1
ATOM 509 C C . GLU A 1 69 ? -1.816 10.633 5.181 1.00 87.00 69 GLU A C 1
ATOM 511 O O . GLU A 1 69 ? -2.966 10.561 4.716 1.00 87.00 69 GLU A O 1
ATOM 516 N N . HIS A 1 70 ? -0.933 11.482 4.663 1.00 87.69 70 HIS A N 1
ATOM 517 C CA . HIS A 1 70 ? -1.287 12.515 3.693 1.00 87.69 70 HIS A CA 1
ATOM 518 C C . HIS A 1 70 ? -0.655 12.303 2.315 1.00 87.69 70 HIS A C 1
ATOM 520 O O . HIS A 1 70 ? -1.269 12.689 1.320 1.00 87.69 70 HIS A O 1
ATOM 526 N N . ASP A 1 71 ? 0.467 11.592 2.233 1.00 87.00 71 ASP A N 1
ATOM 527 C CA . ASP A 1 71 ? 1.227 11.421 0.997 1.00 87.00 71 ASP A CA 1
ATOM 528 C C . ASP A 1 71 ? 0.889 10.135 0.227 1.00 87.00 71 ASP A C 1
ATOM 530 O O . ASP A 1 71 ? 0.402 9.140 0.767 1.00 87.00 71 ASP A O 1
ATOM 534 N N . GLY A 1 72 ? 1.159 10.149 -1.080 1.00 86.69 72 GLY A N 1
ATOM 535 C CA . GLY A 1 72 ? 0.977 8.990 -1.956 1.00 86.69 72 GLY A CA 1
ATOM 536 C C . GLY A 1 72 ? -0.479 8.700 -2.338 1.00 86.69 72 GLY A C 1
ATOM 537 O O . GLY A 1 72 ? -1.381 9.516 -2.124 1.00 86.69 72 GLY A O 1
ATOM 538 N N . TRP A 1 73 ? -0.715 7.527 -2.928 1.00 89.50 73 TRP A N 1
ATOM 539 C CA . TRP A 1 73 ? -2.066 7.082 -3.283 1.00 89.50 73 TRP A CA 1
ATOM 540 C C . TRP A 1 73 ? -2.735 6.368 -2.136 1.00 89.50 73 TRP A C 1
ATOM 542 O O . TRP A 1 73 ? -2.093 5.616 -1.414 1.00 89.50 73 TRP A O 1
ATOM 552 N N . LEU A 1 74 ? -4.042 6.572 -2.030 1.00 92.69 74 LEU A N 1
ATOM 553 C CA . LEU A 1 74 ? -4.894 5.958 -1.033 1.00 92.69 74 LEU A CA 1
ATOM 554 C C . LEU A 1 74 ? -5.788 4.914 -1.706 1.00 92.69 74 LEU A C 1
ATOM 556 O O . LEU A 1 74 ? -6.548 5.245 -2.617 1.00 92.69 74 LEU A O 1
ATOM 560 N N . PHE A 1 75 ? -5.714 3.676 -1.230 1.00 92.75 75 PHE A N 1
ATOM 561 C CA . PHE A 1 75 ? -6.514 2.560 -1.718 1.00 92.75 75 PHE A CA 1
ATOM 562 C C . PHE A 1 75 ? -7.559 2.163 -0.670 1.00 92.75 75 PHE A C 1
ATOM 564 O O . PHE A 1 75 ? -7.196 1.926 0.488 1.00 92.75 75 PHE A O 1
ATOM 571 N N . PRO A 1 76 ? -8.849 2.104 -1.044 1.00 94.12 76 PRO A N 1
ATOM 572 C CA . PRO A 1 76 ? -9.904 1.698 -0.128 1.00 94.12 76 PRO A CA 1
ATOM 573 C C . PRO A 1 76 ? -9.863 0.192 0.176 1.00 94.12 76 PRO A C 1
ATOM 575 O O . PRO A 1 76 ? -9.209 -0.573 -0.541 1.00 94.12 76 PRO A O 1
ATOM 578 N N . PRO A 1 77 ? -10.589 -0.248 1.216 1.00 92.62 77 PRO A N 1
ATOM 579 C CA . PRO A 1 77 ? -10.942 -1.649 1.415 1.00 92.62 77 PRO A CA 1
ATOM 580 C C . PRO A 1 77 ? -11.558 -2.301 0.172 1.00 92.62 77 PRO A C 1
ATOM 582 O O . PRO A 1 77 ? -12.380 -1.685 -0.507 1.00 92.62 77 PRO A O 1
ATOM 585 N N . GLY A 1 78 ? -11.205 -3.557 -0.106 1.00 91.00 78 GLY A N 1
ATOM 586 C CA . GLY A 1 78 ? -11.751 -4.330 -1.232 1.00 91.00 78 GLY A CA 1
ATOM 587 C C . GLY A 1 78 ? -11.284 -3.862 -2.616 1.00 91.00 78 GLY A C 1
ATOM 588 O O . GLY A 1 78 ? -11.871 -4.240 -3.630 1.00 91.00 78 GLY A O 1
ATOM 589 N N . HIS A 1 79 ? -10.262 -3.008 -2.678 1.00 94.19 79 HIS A N 1
ATOM 590 C CA . HIS A 1 79 ? -9.811 -2.393 -3.920 1.00 94.19 79 HIS A CA 1
ATOM 591 C C . HIS A 1 79 ? -9.044 -3.361 -4.825 1.00 94.19 79 HIS A C 1
ATOM 593 O O . HIS A 1 79 ? -8.153 -4.077 -4.370 1.00 94.19 79 HIS A O 1
ATOM 599 N N . PHE A 1 80 ? -9.312 -3.289 -6.130 1.00 91.44 80 PHE A N 1
ATOM 600 C CA . PHE A 1 80 ? -8.466 -3.860 -7.176 1.00 91.44 80 PHE A CA 1
ATOM 601 C C . PHE A 1 80 ? -8.271 -2.845 -8.303 1.00 91.44 80 PHE A C 1
ATOM 603 O O . PHE A 1 80 ? -9.239 -2.287 -8.820 1.00 91.44 80 PHE A O 1
ATOM 610 N N . GLY A 1 81 ? -7.024 -2.618 -8.714 1.00 86.44 81 GLY A N 1
ATOM 611 C CA . GLY A 1 81 ? -6.729 -1.696 -9.808 1.00 86.44 81 GLY A CA 1
ATOM 612 C C . GLY A 1 81 ? -5.349 -1.898 -10.415 1.00 86.44 81 GLY A C 1
ATOM 613 O O . GLY A 1 81 ? -4.460 -2.463 -9.784 1.00 86.44 81 GLY A O 1
ATOM 614 N N . ILE A 1 82 ? -5.182 -1.420 -11.648 1.00 83.69 82 ILE A N 1
ATOM 615 C CA . ILE A 1 82 ? -3.915 -1.446 -12.384 1.00 83.69 82 ILE A CA 1
ATOM 616 C C . ILE A 1 82 ? -3.489 -0.007 -12.660 1.00 83.69 82 ILE A C 1
ATOM 618 O O . ILE A 1 82 ? -4.280 0.801 -13.147 1.00 83.69 82 ILE A O 1
ATOM 622 N N . TYR A 1 83 ? -2.228 0.293 -12.370 1.00 80.31 83 TYR A N 1
ATOM 623 C CA . TYR A 1 83 ? -1.667 1.635 -12.409 1.00 80.31 83 TYR A CA 1
ATOM 624 C C . TYR A 1 83 ? -0.363 1.638 -13.189 1.00 80.31 83 TYR A C 1
ATOM 626 O O . TYR A 1 83 ? 0.477 0.758 -13.016 1.00 80.31 83 TYR A O 1
ATOM 634 N N . SER A 1 84 ? -0.174 2.654 -14.026 1.00 76.12 84 SER A N 1
ATOM 635 C CA . SER A 1 84 ? 1.122 2.921 -14.644 1.00 76.12 84 SER A CA 1
ATOM 636 C C . SER A 1 84 ? 1.976 3.746 -13.693 1.00 76.12 84 SER A C 1
ATOM 638 O O . SER A 1 84 ? 1.492 4.713 -13.103 1.00 76.12 84 SER A O 1
ATOM 640 N N . THR A 1 85 ? 3.256 3.407 -13.573 1.00 68.38 85 THR A N 1
ATOM 641 C CA . THR A 1 85 ? 4.203 4.208 -12.807 1.00 68.38 85 THR A CA 1
ATOM 642 C C . THR A 1 85 ? 5.628 4.177 -13.352 1.00 68.38 85 THR A C 1
ATOM 644 O O . THR A 1 85 ? 6.030 3.290 -14.102 1.00 68.38 85 THR A O 1
ATOM 647 N N . GLN A 1 86 ? 6.395 5.174 -12.920 1.00 61.72 86 GLN A N 1
ATOM 648 C CA . GLN A 1 86 ? 7.836 5.292 -13.045 1.00 61.72 86 GLN A CA 1
ATOM 649 C C . GLN A 1 86 ? 8.536 5.113 -11.681 1.00 61.72 86 GLN A C 1
ATOM 651 O O . GLN A 1 86 ? 9.538 5.776 -11.447 1.00 61.72 86 GLN A O 1
ATOM 656 N N . PHE A 1 87 ? 8.032 4.281 -10.752 1.00 62.59 87 PHE A N 1
ATOM 657 C CA . PHE A 1 87 ? 8.778 3.966 -9.515 1.00 62.59 87 PHE A CA 1
ATOM 658 C C . PHE A 1 87 ? 9.702 2.789 -9.725 1.00 62.59 87 PHE A C 1
ATOM 660 O O . PHE A 1 87 ? 9.217 1.662 -9.834 1.00 62.59 87 PHE A O 1
ATOM 667 N N . PRO A 1 88 ? 11.017 3.013 -9.771 1.00 63.88 88 PRO A N 1
ATOM 668 C CA . PRO A 1 88 ? 11.889 1.969 -10.264 1.00 63.88 88 PRO A CA 1
ATOM 669 C C . PRO A 1 88 ? 12.773 1.365 -9.160 1.00 63.88 88 PRO A C 1
ATOM 671 O O . PRO A 1 88 ? 13.503 0.430 -9.457 1.00 63.88 88 PRO A O 1
ATOM 674 N N . MET A 1 89 ? 12.677 1.831 -7.901 1.00 77.00 89 MET A N 1
ATOM 675 C CA . MET A 1 89 ? 13.455 1.277 -6.778 1.00 77.00 89 MET A CA 1
ATOM 676 C C . MET A 1 89 ? 12.606 0.553 -5.726 1.00 77.00 89 MET A C 1
ATOM 678 O O . MET A 1 89 ? 12.974 -0.524 -5.268 1.00 77.00 89 MET A O 1
ATOM 682 N N . GLY A 1 90 ? 11.479 1.127 -5.311 1.00 82.56 90 GLY A N 1
ATOM 683 C CA . GLY A 1 90 ? 10.724 0.589 -4.183 1.00 82.56 90 GLY A CA 1
ATOM 684 C C . GLY A 1 90 ? 9.411 1.302 -3.925 1.00 82.56 90 GLY A C 1
ATOM 685 O O . GLY A 1 90 ? 9.120 2.337 -4.528 1.00 82.56 90 GLY A O 1
ATOM 686 N N . LEU A 1 91 ? 8.638 0.754 -2.996 1.00 86.38 91 LEU A N 1
ATOM 687 C CA . LEU A 1 91 ? 7.383 1.321 -2.515 1.00 86.38 91 LEU A CA 1
ATOM 688 C C . LEU A 1 91 ? 7.365 1.266 -0.993 1.00 86.38 91 LEU A C 1
ATOM 690 O O . LEU A 1 91 ? 7.776 0.266 -0.406 1.00 86.38 91 LEU A O 1
ATOM 694 N N . SER A 1 92 ? 6.861 2.320 -0.362 1.00 88.75 92 SER A N 1
ATOM 695 C CA . SER A 1 92 ? 6.463 2.283 1.037 1.00 88.75 92 SER A CA 1
ATOM 696 C C . SER A 1 92 ? 4.954 2.251 1.197 1.00 88.75 92 SER A C 1
ATOM 698 O O . SER A 1 92 ? 4.212 2.723 0.333 1.00 88.75 92 SER A O 1
ATOM 700 N N . CYS A 1 93 ? 4.513 1.669 2.307 1.00 89.69 93 CYS A N 1
ATOM 701 C CA . CYS A 1 93 ? 3.121 1.396 2.604 1.00 89.69 93 CYS A CA 1
ATOM 702 C C . CYS A 1 93 ? 2.802 1.666 4.069 1.00 89.69 93 CYS A C 1
ATOM 704 O O . CYS A 1 93 ? 3.633 1.421 4.939 1.00 89.69 93 CYS A O 1
ATOM 706 N N . ILE A 1 94 ? 1.594 2.155 4.333 1.00 92.25 94 ILE A N 1
ATOM 707 C CA . ILE A 1 94 ? 1.086 2.374 5.688 1.00 92.25 94 ILE A CA 1
ATOM 708 C C . ILE A 1 94 ? -0.434 2.186 5.720 1.00 92.25 94 ILE A C 1
ATOM 710 O O . ILE A 1 94 ? -1.143 2.603 4.798 1.00 92.25 94 ILE A O 1
ATOM 714 N N . ALA A 1 95 ? -0.930 1.562 6.783 1.00 92.25 95 ALA A N 1
ATOM 715 C CA . ALA A 1 95 ? -2.348 1.494 7.100 1.00 92.25 95 ALA A CA 1
ATOM 716 C C . ALA A 1 95 ? -2.849 2.829 7.673 1.00 92.25 95 ALA A C 1
ATOM 718 O O . ALA A 1 95 ? -2.203 3.440 8.520 1.00 92.25 95 ALA A O 1
ATOM 719 N N . VAL A 1 96 ? -4.023 3.282 7.232 1.00 91.50 96 VAL A N 1
ATOM 720 C CA . VAL A 1 96 ? -4.595 4.573 7.631 1.00 91.50 96 VAL A CA 1
ATOM 721 C C . VAL A 1 96 ? -5.983 4.381 8.227 1.00 91.50 96 VAL A C 1
ATOM 723 O O . VAL A 1 96 ? -6.868 3.799 7.603 1.00 91.50 96 VAL A O 1
ATOM 726 N N . THR A 1 97 ? -6.196 4.951 9.410 1.00 88.62 97 THR A N 1
ATOM 727 C CA . THR A 1 97 ? -7.514 4.989 10.047 1.00 88.62 97 THR A CA 1
ATOM 728 C C . THR A 1 97 ? -8.447 5.939 9.296 1.00 88.62 97 THR A C 1
ATOM 730 O O . THR A 1 97 ? -8.096 7.080 8.986 1.00 88.62 97 THR A O 1
ATOM 733 N N . ARG A 1 98 ? -9.681 5.497 9.044 1.00 90.00 98 ARG A N 1
ATOM 734 C CA . ARG A 1 98 ? -10.774 6.344 8.544 1.00 90.00 98 ARG A CA 1
ATOM 735 C C . ARG A 1 98 ? -12.049 6.101 9.355 1.00 90.00 98 ARG A C 1
ATOM 737 O O . ARG A 1 98 ? -12.167 5.052 9.989 1.00 90.00 98 ARG A O 1
ATOM 744 N N . PRO A 1 99 ? -13.023 7.032 9.342 1.00 89.00 99 PRO A N 1
ATOM 745 C CA . PRO A 1 99 ? -14.322 6.791 9.965 1.00 89.00 99 PRO A CA 1
ATOM 746 C C . PRO A 1 99 ? -14.922 5.460 9.491 1.00 89.00 99 PRO A C 1
ATOM 748 O O . PRO A 1 99 ? -14.932 5.186 8.291 1.00 89.00 99 PRO A O 1
ATOM 751 N N . ASN A 1 100 ? -15.401 4.642 10.432 1.00 87.69 100 ASN A N 1
ATOM 752 C CA . ASN A 1 100 ? -15.926 3.282 10.217 1.00 87.69 100 ASN A CA 1
ATOM 753 C C . ASN A 1 100 ? -14.907 2.221 9.746 1.00 87.69 100 ASN A C 1
ATOM 755 O O . ASN A 1 100 ? -15.293 1.076 9.542 1.00 87.69 100 ASN A O 1
ATOM 759 N N . PHE A 1 101 ? -13.624 2.571 9.607 1.00 89.62 101 PHE A N 1
ATOM 760 C CA . PHE A 1 101 ? -12.531 1.652 9.264 1.00 89.62 101 PHE A CA 1
ATOM 761 C C . PHE A 1 101 ? -11.302 1.926 10.149 1.00 89.62 101 PHE A C 1
ATOM 763 O O . PHE A 1 101 ? -10.284 2.431 9.657 1.00 89.62 101 PHE A O 1
ATOM 770 N N . PRO A 1 102 ? -11.404 1.685 11.468 1.00 88.69 102 PRO A N 1
ATOM 771 C CA . PRO A 1 102 ? -10.280 1.858 12.375 1.00 88.69 102 PRO A CA 1
ATOM 772 C C . PRO A 1 102 ? -9.199 0.797 12.143 1.00 88.69 102 PRO A C 1
ATOM 774 O O . PRO A 1 102 ? -9.498 -0.350 11.815 1.00 88.69 102 PRO A O 1
ATOM 777 N N . THR A 1 103 ? -7.939 1.188 12.338 1.00 89.25 103 THR A N 1
ATOM 778 C CA . THR A 1 103 ? -6.786 0.271 12.324 1.00 89.25 103 THR A CA 1
ATOM 779 C C . THR A 1 103 ? -6.615 -0.459 13.658 1.00 89.25 103 THR A C 1
ATOM 781 O O . THR A 1 103 ? -6.052 -1.552 13.693 1.00 89.25 103 THR A O 1
ATOM 784 N N . TYR A 1 104 ? -7.121 0.127 14.746 1.00 91.12 104 TYR A N 1
ATOM 785 C CA . TYR A 1 104 ? -6.946 -0.371 16.108 1.00 91.12 104 TYR A CA 1
ATOM 786 C C . TYR A 1 104 ? -8.270 -0.486 16.850 1.00 91.12 104 TYR A C 1
ATOM 788 O O . TYR A 1 104 ? -9.223 0.229 16.536 1.00 91.12 104 TYR A O 1
ATOM 796 N N . ASP A 1 105 ? -8.299 -1.364 17.845 1.00 91.88 105 ASP A N 1
ATOM 797 C CA . ASP A 1 105 ? -9.388 -1.451 18.809 1.00 91.88 105 ASP A CA 1
ATOM 798 C C . ASP A 1 105 ? -9.233 -0.434 19.955 1.00 91.88 105 ASP A C 1
ATOM 800 O O . ASP A 1 105 ? -8.242 0.296 20.048 1.00 91.88 105 ASP A O 1
ATOM 804 N N . ASP A 1 106 ? -10.218 -0.403 20.857 1.00 92.88 106 ASP A N 1
ATOM 805 C CA . ASP A 1 106 ? -10.239 0.504 22.013 1.00 92.88 106 ASP A CA 1
ATOM 806 C C . ASP A 1 106 ? -9.093 0.246 23.013 1.00 92.88 106 ASP A C 1
ATOM 808 O O . ASP A 1 106 ? -8.804 1.094 23.858 1.00 92.88 106 ASP A O 1
ATOM 812 N N . SER A 1 107 ? -8.428 -0.913 22.929 1.00 94.12 107 SER A N 1
ATOM 813 C CA . SER A 1 107 ? -7.261 -1.261 23.747 1.00 94.12 107 SER A CA 1
ATOM 814 C C . SER A 1 107 ? -5.926 -0.866 23.097 1.00 94.12 107 SER A C 1
ATOM 816 O O . SER A 1 107 ? -4.878 -0.980 23.734 1.00 94.12 107 SER A O 1
ATOM 818 N N . GLY A 1 108 ? -5.960 -0.371 21.854 1.00 89.25 108 GLY A N 1
ATOM 819 C CA . GLY A 1 108 ? -4.787 0.001 21.064 1.00 89.25 108 GLY A CA 1
ATOM 820 C C . GLY A 1 108 ? -4.145 -1.163 20.305 1.00 89.25 108 GLY A C 1
ATOM 821 O O . GLY A 1 108 ? -3.052 -0.999 19.764 1.00 89.25 108 GLY A O 1
ATOM 822 N N . ALA A 1 109 ? -4.789 -2.331 20.245 1.00 91.19 109 ALA A N 1
ATOM 823 C CA . ALA A 1 109 ? -4.300 -3.463 19.466 1.00 91.19 109 ALA A CA 1
ATOM 824 C C . ALA A 1 109 ? -4.708 -3.332 17.992 1.00 91.19 109 ALA A C 1
ATOM 826 O O . ALA A 1 109 ? -5.784 -2.824 17.680 1.00 91.19 109 ALA A O 1
ATOM 827 N N . LEU A 1 110 ? -3.854 -3.799 17.072 1.00 89.88 110 LEU A N 1
ATOM 828 C CA . LEU A 1 110 ? -4.169 -3.825 15.640 1.00 89.88 110 LEU A CA 1
ATOM 829 C C . LEU A 1 110 ? -5.361 -4.754 15.375 1.00 89.88 110 LEU A C 1
ATOM 831 O O . LEU A 1 110 ? -5.313 -5.936 15.707 1.00 89.88 110 LEU A O 1
ATOM 835 N N . LEU A 1 111 ? -6.393 -4.235 14.708 1.00 91.12 111 LEU A N 1
ATOM 836 C CA . LEU A 1 111 ? -7.573 -5.012 14.306 1.00 91.12 111 LEU A CA 1
ATOM 837 C C . LEU A 1 111 ? -7.270 -5.998 13.174 1.00 91.12 111 LEU A C 1
ATOM 839 O O . LEU A 1 111 ? -7.925 -7.031 13.053 1.00 91.12 111 LEU A O 1
ATOM 843 N N . TYR A 1 112 ? -6.275 -5.677 12.344 1.00 87.88 112 TYR A N 1
ATOM 844 C CA . TYR A 1 112 ? -5.895 -6.465 11.173 1.00 87.88 112 TYR A CA 1
ATOM 845 C C . TYR A 1 112 ? -4.376 -6.694 11.160 1.00 87.88 112 TYR A C 1
ATOM 847 O O . TYR A 1 112 ? -3.674 -6.112 10.334 1.00 87.88 112 TYR A O 1
ATOM 855 N N . PRO A 1 113 ? -3.843 -7.516 12.085 1.00 87.44 113 PRO A N 1
ATOM 856 C CA . PRO A 1 113 ? -2.398 -7.717 12.234 1.00 87.44 113 PRO A CA 1
ATOM 857 C C . PRO A 1 113 ? -1.746 -8.365 11.002 1.00 87.44 113 PRO A C 1
ATOM 859 O O . PRO A 1 113 ? -0.559 -8.161 10.763 1.00 87.44 113 PRO A O 1
ATOM 862 N N . ASP A 1 114 ? -2.532 -9.085 10.199 1.00 83.88 114 ASP A N 1
ATOM 863 C CA . ASP A 1 114 ? -2.077 -9.772 8.986 1.00 83.88 114 ASP A CA 1
ATOM 864 C C . ASP A 1 114 ? -2.398 -8.996 7.694 1.00 83.88 114 ASP A C 1
ATOM 866 O O . ASP A 1 114 ? -2.230 -9.521 6.591 1.00 83.88 114 ASP A O 1
ATOM 870 N N . ALA A 1 115 ? -2.886 -7.752 7.801 1.00 85.62 115 ALA A N 1
ATOM 871 C CA . ALA A 1 115 ? -3.235 -6.960 6.629 1.00 85.62 115 ALA A CA 1
ATOM 872 C C . ALA A 1 115 ? -2.010 -6.683 5.752 1.00 85.62 115 ALA A C 1
ATOM 874 O O . ALA A 1 115 ? -0.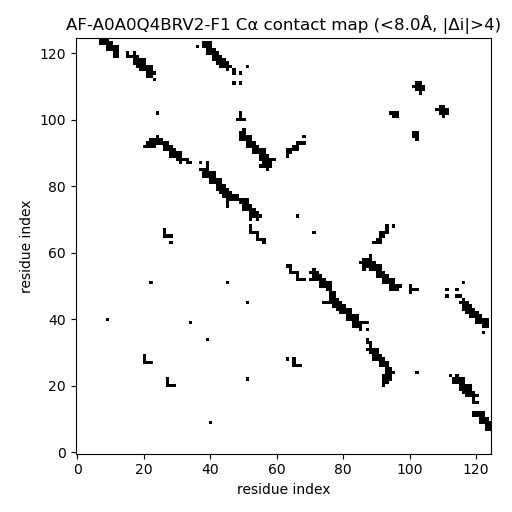979 -6.171 6.198 1.00 85.62 115 ALA A O 1
ATOM 875 N N . ALA A 1 116 ? -2.151 -6.973 4.464 1.00 86.62 116 ALA A N 1
ATOM 876 C CA . ALA A 1 116 ? -1.129 -6.711 3.468 1.00 86.62 116 ALA A CA 1
ATOM 877 C C . ALA A 1 116 ? -1.763 -6.332 2.128 1.00 86.62 116 ALA A C 1
ATOM 879 O O . ALA A 1 116 ? -2.807 -6.859 1.747 1.00 86.62 116 ALA A O 1
ATOM 880 N N . LEU A 1 117 ? -1.107 -5.431 1.399 1.00 88.62 117 LEU A N 1
ATOM 881 C CA . LEU A 1 117 ? -1.396 -5.203 -0.012 1.00 88.62 117 LEU A CA 1
ATOM 882 C C . LEU A 1 117 ? -0.676 -6.240 -0.859 1.00 88.62 117 LEU A C 1
ATOM 884 O O . LEU A 1 117 ? 0.519 -6.469 -0.676 1.00 88.62 117 LEU A O 1
ATOM 888 N N . GLU A 1 118 ? -1.375 -6.795 -1.841 1.00 88.75 118 GLU A N 1
ATOM 889 C CA . GLU A 1 118 ? -0.744 -7.613 -2.871 1.00 88.75 118 GLU A CA 1
ATOM 890 C C . GLU A 1 118 ? -0.392 -6.735 -4.065 1.00 88.75 118 GLU A C 1
ATOM 892 O O . GLU A 1 118 ? -1.254 -6.062 -4.643 1.00 88.75 118 GLU A O 1
ATOM 897 N N . LEU A 1 119 ? 0.882 -6.759 -4.449 1.00 84.31 119 LEU A N 1
ATOM 898 C CA . LEU A 1 119 ? 1.385 -6.033 -5.603 1.00 84.31 119 LEU A CA 1
ATOM 899 C C . LEU A 1 119 ? 1.861 -6.981 -6.694 1.00 84.31 119 LEU A C 1
ATOM 901 O O . LEU A 1 119 ? 2.657 -7.890 -6.463 1.00 84.31 119 LEU A O 1
ATOM 905 N N . PHE A 1 120 ? 1.415 -6.720 -7.916 1.00 82.00 120 PHE A N 1
ATOM 906 C CA . PHE A 1 120 ? 1.787 -7.485 -9.102 1.00 82.00 120 PHE A CA 1
ATOM 907 C C . PHE A 1 120 ? 2.479 -6.576 -10.096 1.00 82.00 120 PHE A C 1
ATOM 909 O O . PHE A 1 120 ? 1.964 -5.502 -10.379 1.00 82.00 120 PHE A O 1
ATOM 916 N N . TYR A 1 121 ? 3.572 -7.025 -10.702 1.00 75.12 121 TYR A N 1
ATOM 917 C CA . TYR A 1 121 ? 4.269 -6.254 -11.732 1.00 75.12 121 TYR A CA 1
ATOM 918 C C . TYR A 1 121 ? 4.024 -6.853 -13.107 1.00 75.12 121 TYR A C 1
ATOM 920 O O . TYR A 1 121 ? 3.915 -8.070 -13.281 1.00 75.12 121 TYR A O 1
ATOM 928 N N . GLY A 1 122 ? 3.937 -5.984 -14.101 1.00 66.81 122 GLY A N 1
ATOM 929 C CA . GLY A 1 122 ? 3.817 -6.366 -15.495 1.00 66.81 122 GLY A CA 1
ATOM 930 C C . GLY A 1 122 ? 4.321 -5.257 -16.401 1.00 66.81 122 GLY A C 1
ATOM 931 O O . GLY A 1 122 ? 4.458 -4.103 -15.987 1.00 66.81 122 GLY A O 1
ATOM 932 N N . SER A 1 123 ? 4.583 -5.608 -17.654 1.00 63.34 123 SER A N 1
ATOM 933 C CA . SER A 1 123 ? 4.767 -4.612 -18.701 1.00 63.34 123 SER A CA 1
ATOM 934 C C . SER A 1 123 ? 3.411 -4.274 -1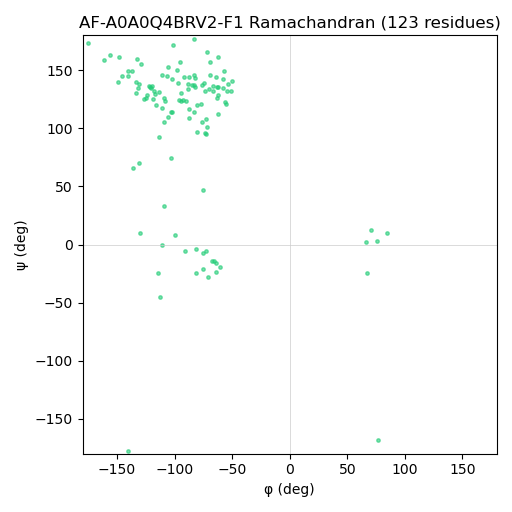9.322 1.00 63.34 123 SER A C 1
ATOM 936 O O . SER A 1 123 ? 2.611 -5.157 -19.646 1.00 63.34 123 SER A O 1
ATOM 938 N N . GLY A 1 124 ? 3.152 -2.977 -19.483 1.00 53.12 124 GLY A N 1
ATOM 939 C CA . GLY A 1 124 ? 2.280 -2.487 -20.546 1.00 53.12 124 GLY A CA 1
ATOM 940 C C . GLY A 1 124 ? 3.171 -2.287 -21.766 1.00 53.12 124 GLY A C 1
ATOM 941 O O . GLY A 1 124 ? 4.149 -1.547 -21.670 1.00 53.12 124 GLY A O 1
ATOM 942 N N . ALA A 1 125 ? 2.929 -3.038 -22.840 1.00 43.72 125 ALA A N 1
ATOM 943 C CA . ALA A 1 125 ? 3.634 -2.840 -24.111 1.00 43.72 125 ALA A CA 1
ATOM 944 C C . ALA A 1 125 ? 3.009 -1.706 -24.936 1.00 43.72 125 ALA A C 1
ATOM 946 O O . ALA A 1 125 ? 1.983 -1.159 -24.494 1.00 43.72 125 ALA A O 1
#

Solvent-accessible surface area (backbone atoms only — not comparable to full-atom values): 7223 Å² total; per-residue (Å²): 136,82,85,80,83,78,81,50,66,77,42,70,44,80,92,53,76,65,45,74,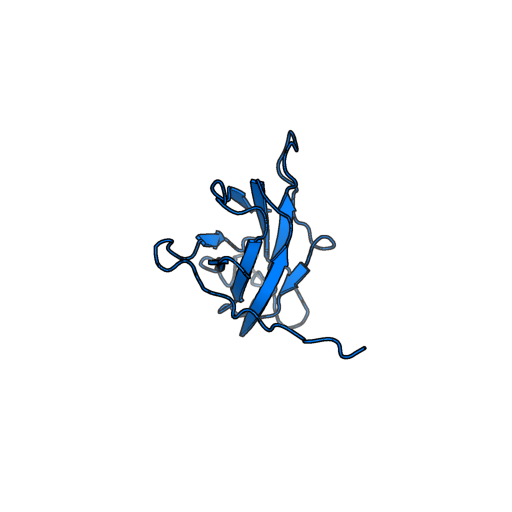43,53,35,40,84,54,61,37,75,48,80,47,73,87,66,96,72,82,52,40,28,37,37,41,36,27,82,40,83,43,32,38,26,42,18,66,16,54,67,89,57,94,63,81,44,74,24,50,96,81,48,62,50,78,41,52,50,67,34,73,52,78,44,80,46,78,57,59,37,24,38,9,21,20,38,41,69,44,92,99,24,60,52,48,47,98,88,68,46,64,71,51,83,81,34,45,36,39,35,38,53,23,45,53,107